Protein AF-A0A9E9LX59-F1 (afdb_monomer)

InterPro domains:
  IPR036249 Thioredoxin-like superfamily [SSF52833] (7-89)

pLDDT: mean 82.98, std 12.63, range [36.16, 93.94]

Mean predicted aligned error: 5.64 Å

Solvent-accessible surface area (backbone atoms only — not comparable to full-atom values): 5114 Å² total; per-residue (Å²): 127,87,69,70,67,28,38,35,35,31,38,86,92,39,70,56,31,50,52,46,51,50,51,29,48,77,69,53,42,58,79,72,45,53,52,49,76,37,53,32,77,89,31,65,70,45,38,55,48,49,52,53,51,35,45,72,44,69,45,53,75,92,72,66,62,66,21,25,40,34,44,90,62,48,62,36,65,37,45,66,51,47,50,50,52,54,61,73,65,68,122

Nearest PDB structures (foldseek):
  3ctg-assembly1_A  TM=7.510E-01  e=1.394E-02  Saccharomyces cerevisiae
  3c1s-assembly1_A  TM=7.475E-01  e=1.694E-02  Saccharomyces cerevisiae
  2jac-assembly1_A  TM=7.481E-01  e=2.846E-02  Saccharomyces cerevisiae
  8pr6-assembly1_A  TM=6.446E-01  e=1.489E+00  Corynebacterium glutamicum
  3mwh-assembly1_A  TM=5.163E-01  e=9.456E-01  Escherichia coli

Secondary structure (DSSP, 8-state):
---EEEEEEE-TT-HHHHHHHHHHHHTTHHHHSEEEEEE-SS-HHHHHHHHHHHHHTT--GGG--SSEEEETTEEEESHHHHHHHHHHT--

Structure (mmCIF, N/CA/C/O backbone):
data_AF-A0A9E9LX59-F1
#
_entry.id   AF-A0A9E9LX59-F1
#
loop_
_atom_site.group_PDB
_atom_site.id
_atom_site.type_symbol
_atom_site.label_atom_id
_atom_site.label_alt_id
_atom_site.label_comp_id
_atom_site.label_asym_id
_atom_site.label_entity_id
_atom_site.label_seq_id
_atom_site.pdbx_PDB_ins_code
_atom_site.Cartn_x
_atom_site.Cartn_y
_atom_site.Cartn_z
_atom_site.occupancy
_atom_site.B_iso_or_equiv
_atom_site.auth_seq_id
_atom_site.auth_comp_id
_atom_site.auth_asym_id
_atom_site.auth_atom_id
_atom_site.pdbx_PDB_model_num
ATOM 1 N N . MET A 1 1 ? 6.765 -0.167 23.372 1.00 36.16 1 MET A N 1
ATOM 2 C CA . MET A 1 1 ? 7.701 -0.032 22.240 1.00 36.16 1 MET A CA 1
ATOM 3 C C . MET A 1 1 ? 6.853 0.365 21.059 1.00 36.16 1 MET A C 1
ATOM 5 O O . MET A 1 1 ? 5.856 -0.304 20.833 1.00 36.16 1 MET A O 1
ATOM 9 N N . SER A 1 2 ? 7.131 1.521 20.465 1.00 39.97 2 SER A N 1
ATOM 10 C CA . SER A 1 2 ? 6.288 2.141 19.443 1.00 39.97 2 SER A CA 1
ATOM 11 C C . SER A 1 2 ? 6.104 1.172 18.278 1.00 39.97 2 SER A C 1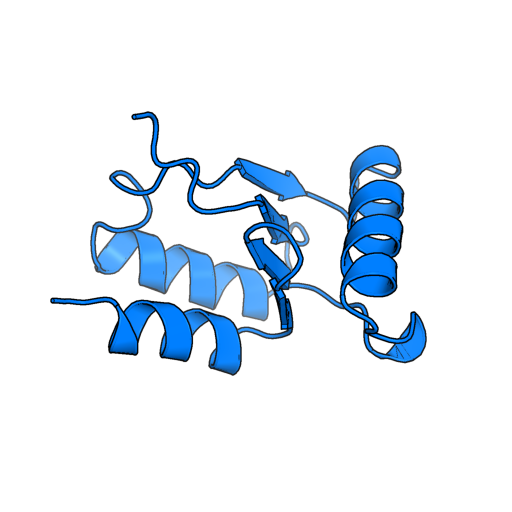
ATOM 13 O O . SER A 1 2 ? 7.074 0.825 17.612 1.00 39.97 2 SER A O 1
ATOM 15 N N . GLN A 1 3 ? 4.885 0.671 18.100 1.00 43.16 3 GLN A N 1
ATOM 16 C CA . GLN A 1 3 ? 4.533 -0.194 16.981 1.00 43.16 3 GLN A CA 1
ATOM 17 C C . GLN A 1 3 ? 4.340 0.704 15.752 1.00 43.16 3 GLN A C 1
ATOM 19 O O . GLN A 1 3 ? 3.225 1.106 15.440 1.00 43.16 3 GLN A O 1
ATOM 24 N N . GLU A 1 4 ? 5.436 1.095 15.100 1.00 53.62 4 GLU A N 1
ATOM 25 C CA . GLU A 1 4 ? 5.375 1.581 13.718 1.00 53.62 4 GLU A CA 1
ATOM 26 C C . GLU A 1 4 ? 5.076 0.373 12.831 1.00 53.62 4 GLU A C 1
ATOM 28 O O . GLU A 1 4 ? 5.921 -0.503 12.667 1.00 53.62 4 GLU A O 1
ATOM 33 N N . MET A 1 5 ? 3.849 0.297 12.315 1.00 63.66 5 MET A N 1
ATOM 34 C CA . MET A 1 5 ? 3.352 -0.881 11.595 1.00 63.66 5 MET A CA 1
ATOM 35 C C . MET A 1 5 ? 3.732 -0.876 10.106 1.00 63.66 5 MET A C 1
ATOM 37 O O . MET A 1 5 ? 3.444 -1.823 9.392 1.00 63.66 5 MET A O 1
ATOM 41 N N . GLY A 1 6 ? 4.359 0.199 9.610 1.00 81.50 6 GLY A N 1
ATOM 42 C CA . GLY A 1 6 ? 4.898 0.255 8.250 1.00 81.50 6 GLY A CA 1
ATOM 43 C C . GLY A 1 6 ? 4.624 1.555 7.491 1.00 81.50 6 GLY A C 1
ATOM 44 O O . GLY A 1 6 ? 4.108 2.543 8.020 1.00 81.50 6 GLY A O 1
ATOM 45 N N . MET A 1 7 ? 4.991 1.551 6.214 1.00 89.31 7 MET A N 1
ATOM 46 C CA . MET A 1 7 ? 4.793 2.646 5.265 1.00 89.31 7 MET A CA 1
ATOM 47 C C . MET A 1 7 ? 3.829 2.181 4.177 1.00 89.31 7 MET A C 1
ATOM 49 O O . MET A 1 7 ? 4.115 1.208 3.483 1.00 89.31 7 MET A O 1
ATOM 53 N N . LEU A 1 8 ? 2.701 2.873 4.027 1.00 90.25 8 LEU A N 1
ATOM 54 C CA . LEU A 1 8 ? 1.730 2.622 2.968 1.00 90.25 8 LEU A CA 1
ATOM 55 C C . LEU A 1 8 ? 1.923 3.649 1.856 1.00 90.25 8 LEU A C 1
ATOM 57 O O . LEU A 1 8 ? 1.591 4.824 2.005 1.00 90.25 8 LEU A O 1
ATOM 61 N N . TYR A 1 9 ? 2.428 3.201 0.723 1.00 92.19 9 TYR A N 1
ATOM 62 C CA . TYR A 1 9 ? 2.546 4.013 -0.470 1.00 92.19 9 TYR A CA 1
ATOM 63 C C . TYR A 1 9 ? 1.276 3.910 -1.308 1.00 92.19 9 TYR A C 1
ATOM 65 O O . TYR A 1 9 ? 0.791 2.816 -1.604 1.00 92.19 9 TYR A O 1
ATOM 73 N N . TYR A 1 10 ? 0.742 5.062 -1.697 1.00 92.38 10 TYR A N 1
ATOM 74 C CA . TYR A 1 10 ? -0.510 5.166 -2.438 1.00 92.38 10 TYR A CA 1
ATOM 75 C C . TYR A 1 10 ? -0.414 6.227 -3.539 1.00 92.38 10 TYR A C 1
ATOM 77 O O . TYR A 1 10 ? 0.463 7.091 -3.519 1.00 92.38 10 TYR A O 1
ATOM 85 N N . GLY A 1 11 ? -1.311 6.157 -4.521 1.00 91.81 11 GLY A N 1
ATOM 86 C CA . GLY A 1 11 ? -1.439 7.164 -5.576 1.00 91.81 11 GLY A CA 1
ATOM 87 C C . GLY A 1 11 ? -2.750 7.927 -5.443 1.00 91.81 11 GLY A C 1
ATOM 88 O O . GLY A 1 11 ? -3.812 7.311 -5.308 1.00 91.81 11 GLY A O 1
ATOM 89 N N . GLN A 1 12 ? -2.705 9.260 -5.505 1.00 87.31 12 GLN A N 1
ATOM 90 C CA . GLN A 1 12 ? -3.928 10.060 -5.467 1.00 87.31 12 GLN A CA 1
ATOM 91 C C . GLN A 1 12 ? -4.792 9.774 -6.709 1.00 87.31 12 GLN A C 1
ATOM 93 O O . GLN A 1 12 ? -4.339 9.920 -7.842 1.00 87.31 12 GLN A O 1
ATOM 98 N N . GLY A 1 13 ? -6.046 9.363 -6.500 1.00 85.94 13 GLY A N 1
ATOM 99 C CA . GLY A 1 13 ? -6.961 8.981 -7.584 1.00 85.94 13 GLY A CA 1
ATOM 100 C C . GLY A 1 13 ? -6.801 7.539 -8.084 1.00 85.94 13 GLY A C 1
ATOM 101 O O . GLY A 1 13 ? -7.415 7.176 -9.086 1.00 85.94 13 GLY A O 1
ATOM 102 N N . CYS A 1 14 ? -6.005 6.706 -7.404 1.00 85.25 14 CYS A N 1
ATOM 103 C CA . CYS A 1 14 ? -5.926 5.277 -7.693 1.00 85.25 14 CYS A CA 1
ATOM 104 C C . CYS A 1 14 ? -7.107 4.525 -7.039 1.00 85.25 14 CYS A C 1
ATOM 106 O O . CYS A 1 14 ? -7.208 4.524 -5.808 1.00 85.25 14 CYS A O 1
ATOM 108 N N . PRO A 1 15 ? -7.974 3.842 -7.815 1.00 85.75 15 PRO A N 1
ATOM 109 C CA . PRO A 1 15 ? -9.137 3.140 -7.266 1.00 85.75 15 PRO A CA 1
ATOM 110 C C . PRO A 1 15 ? -8.746 2.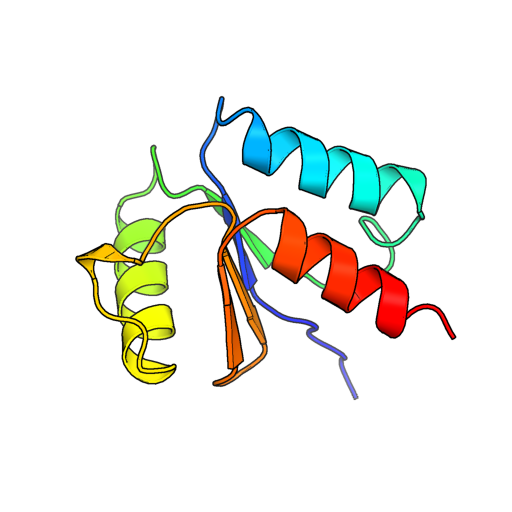005 -6.307 1.00 85.75 15 PRO A C 1
ATOM 112 O O . PRO A 1 15 ? -9.385 1.837 -5.273 1.00 85.75 15 PRO A O 1
ATOM 115 N N . HIS A 1 16 ? -7.658 1.283 -6.590 1.00 85.12 16 HIS A N 1
ATOM 116 C CA . HIS A 1 16 ? -7.161 0.196 -5.736 1.00 85.12 16 HIS A CA 1
ATOM 117 C C . HIS A 1 16 ? -6.675 0.697 -4.369 1.00 85.12 16 HIS A C 1
ATOM 119 O O . HIS A 1 16 ? -6.939 0.076 -3.342 1.00 85.12 16 HIS A O 1
ATOM 125 N N . CYS A 1 17 ? -6.028 1.868 -4.329 1.00 87.12 17 CYS A N 1
ATOM 126 C CA . CYS A 1 17 ? -5.605 2.488 -3.070 1.00 87.12 17 CYS A CA 1
ATOM 127 C C . CYS A 1 17 ? -6.808 2.868 -2.201 1.00 87.12 17 CYS A C 1
ATOM 129 O O . CYS A 1 17 ? -6.798 2.642 -0.993 1.00 87.12 17 CYS A O 1
ATOM 131 N N . GLN A 1 18 ? -7.862 3.394 -2.828 1.00 87.00 18 GLN A N 1
ATOM 132 C CA . GLN A 1 18 ? -9.064 3.820 -2.123 1.00 87.00 18 GLN A CA 1
ATOM 133 C C . GLN A 1 18 ? -9.789 2.643 -1.454 1.00 87.00 18 GLN A C 1
ATOM 135 O O . GLN A 1 18 ? -10.286 2.804 -0.345 1.00 87.00 18 GLN A O 1
ATOM 140 N N . ILE A 1 19 ? -9.792 1.455 -2.073 1.00 89.50 19 ILE A N 1
ATOM 141 C CA . ILE A 1 19 ? -10.358 0.230 -1.478 1.00 89.50 19 ILE A CA 1
ATOM 142 C C . ILE A 1 19 ? -9.622 -0.141 -0.184 1.00 89.50 19 ILE A C 1
ATOM 144 O O . ILE A 1 19 ? -10.262 -0.432 0.825 1.00 89.50 19 ILE A O 1
ATOM 148 N N . VAL A 1 20 ? -8.285 -0.097 -0.189 1.00 87.25 20 VAL A N 1
ATOM 149 C CA . VAL A 1 20 ? -7.473 -0.384 1.005 1.00 87.25 20 VAL A CA 1
ATOM 150 C C . VAL A 1 20 ? -7.734 0.647 2.100 1.00 87.25 20 VAL A C 1
ATOM 152 O O . VAL A 1 20 ? -7.886 0.286 3.264 1.00 87.25 20 VAL A O 1
ATOM 155 N N . GLU A 1 21 ? -7.805 1.931 1.752 1.00 84.56 21 GLU A N 1
ATOM 156 C CA . GLU A 1 21 ? -8.095 2.983 2.728 1.00 84.56 21 GLU A CA 1
ATOM 157 C C . GLU A 1 21 ? -9.487 2.848 3.346 1.00 84.56 21 GLU A C 1
ATOM 159 O O . GLU A 1 21 ? -9.622 2.995 4.563 1.00 84.56 21 GLU A O 1
ATOM 164 N N . ASP A 1 22 ? -10.496 2.535 2.532 1.00 87.75 22 ASP A N 1
ATOM 165 C CA . AS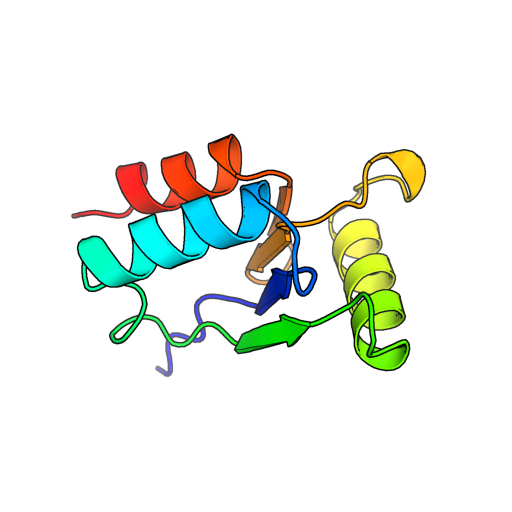P A 1 22 ? -11.866 2.299 2.990 1.00 87.75 22 ASP A CA 1
ATOM 166 C C . ASP A 1 22 ? -11.928 1.067 3.900 1.00 87.75 22 ASP A C 1
ATOM 168 O O . ASP A 1 22 ? -12.480 1.135 4.997 1.00 87.75 22 ASP A O 1
ATOM 172 N N . TYR A 1 23 ? -11.238 -0.018 3.525 1.00 87.50 23 TYR A N 1
ATOM 173 C CA . TYR A 1 23 ? -11.099 -1.208 4.361 1.00 87.50 23 TYR A CA 1
ATOM 174 C C . TYR A 1 23 ? -10.440 -0.880 5.706 1.00 87.50 23 TYR A C 1
ATOM 176 O O . TYR A 1 23 ? -10.963 -1.240 6.762 1.00 87.50 23 TYR A O 1
ATOM 184 N N . LEU A 1 24 ? -9.308 -0.173 5.699 1.00 82.75 24 LEU A N 1
ATOM 185 C CA . LEU A 1 24 ? -8.601 0.211 6.919 1.00 82.75 24 LEU A CA 1
ATOM 186 C C . LEU A 1 24 ? -9.477 1.090 7.814 1.00 82.75 24 LEU A C 1
ATOM 188 O O . LEU A 1 24 ? -9.562 0.850 9.020 1.00 82.75 24 LEU A O 1
ATOM 192 N N . SER A 1 25 ? -10.139 2.094 7.238 1.00 82.88 25 SER A N 1
ATOM 193 C CA . SER A 1 25 ? -11.001 3.018 7.975 1.00 82.88 25 SER A CA 1
ATOM 194 C C . SER A 1 25 ? -12.239 2.314 8.537 1.00 82.88 25 SER A C 1
ATOM 196 O O . SER A 1 25 ? -12.507 2.418 9.734 1.00 82.88 25 SER A O 1
ATOM 198 N N . GLY A 1 26 ? -12.933 1.515 7.722 1.00 82.75 26 GLY A N 1
ATOM 199 C CA . GLY A 1 26 ? -14.128 0.765 8.114 1.00 82.75 26 GLY A CA 1
ATOM 200 C C . GLY A 1 26 ? -13.866 -0.300 9.181 1.00 82.75 26 GLY A C 1
ATOM 201 O O . GLY A 1 26 ? -14.749 -0.601 9.981 1.00 82.75 26 GLY A O 1
ATOM 202 N N . ASN A 1 27 ? -12.641 -0.829 9.250 1.00 79.38 27 ASN A N 1
ATOM 203 C CA . ASN A 1 27 ? -12.230 -1.792 10.274 1.00 79.38 27 ASN A CA 1
ATOM 204 C C . ASN A 1 27 ? -11.584 -1.148 11.514 1.00 79.38 27 ASN A C 1
ATOM 206 O O . ASN A 1 27 ? -11.141 -1.871 12.405 1.00 79.38 27 ASN A O 1
ATOM 210 N N . GLY A 1 28 ? -11.506 0.187 11.591 1.00 72.31 28 GLY A N 1
ATOM 211 C CA . GLY A 1 28 ? -10.869 0.901 12.708 1.00 72.31 28 GLY A CA 1
ATOM 212 C C . GLY A 1 28 ? -9.344 0.743 12.771 1.00 72.31 28 GLY A C 1
ATOM 213 O O . GLY A 1 28 ? -8.714 1.183 13.735 1.00 72.31 28 GLY A O 1
ATOM 214 N N . LEU A 1 29 ? -8.748 0.141 11.740 1.00 72.56 29 LEU A N 1
ATOM 215 C CA . LEU A 1 29 ? -7.306 -0.019 11.585 1.00 72.56 29 LEU A CA 1
ATOM 216 C C . LEU A 1 29 ? -6.672 1.300 11.124 1.00 72.56 29 LEU A C 1
ATOM 218 O O . LEU A 1 29 ? -5.607 1.671 11.588 1.00 72.56 29 LEU A O 1
ATOM 222 N N . GLY A 1 30 ? -7.353 2.079 10.284 1.00 62.47 30 GLY A N 1
ATOM 223 C CA . GLY A 1 30 ? -6.815 3.331 9.743 1.00 62.47 30 GLY A CA 1
ATOM 224 C C . GLY A 1 30 ? -6.452 4.387 10.796 1.00 62.47 30 GLY A C 1
ATOM 225 O O . GLY A 1 30 ? -5.611 5.232 10.510 1.00 62.47 30 GLY A O 1
ATOM 226 N N . ASP A 1 31 ? -7.059 4.322 11.987 1.00 58.28 31 ASP A N 1
ATOM 227 C CA . ASP A 1 31 ? -6.840 5.270 13.092 1.00 58.28 31 ASP A CA 1
ATOM 228 C C . ASP A 1 31 ? -5.971 4.679 14.224 1.00 58.28 31 ASP A C 1
ATOM 230 O O . ASP A 1 31 ? -5.210 5.394 14.869 1.00 58.28 31 ASP A O 1
ATOM 234 N N . ASN A 1 32 ? -6.024 3.356 14.440 1.00 54.59 32 ASN A N 1
ATOM 235 C CA . ASN A 1 32 ? -5.218 2.674 15.466 1.00 54.59 32 ASN A CA 1
ATOM 236 C C . ASN A 1 32 ? -3.822 2.276 14.983 1.00 54.59 32 ASN A C 1
ATOM 238 O O . ASN A 1 32 ? -2.917 2.045 15.787 1.00 54.59 32 ASN A O 1
ATOM 242 N N . VAL A 1 33 ? -3.643 2.154 13.673 1.00 65.19 33 VAL A N 1
ATOM 243 C CA . VAL A 1 33 ? -2.404 1.672 13.095 1.00 65.19 33 VAL A CA 1
ATOM 244 C C . VAL A 1 33 ? -1.514 2.865 12.741 1.00 65.19 33 VAL A C 1
ATOM 246 O O . VAL A 1 33 ? -1.855 3.675 11.884 1.00 65.19 33 VAL A O 1
ATOM 249 N N . SER A 1 34 ? -0.336 2.955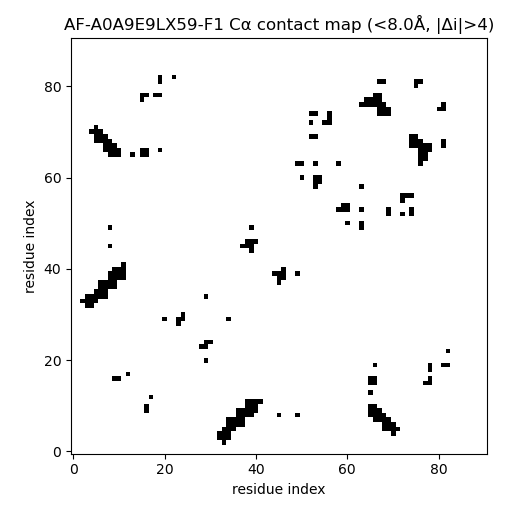 13.367 1.00 69.50 34 SER A N 1
ATOM 250 C CA . SER A 1 34 ? 0.700 3.946 13.030 1.00 69.50 34 SER A CA 1
ATOM 251 C C . SER A 1 34 ? 1.366 3.617 11.682 1.00 69.50 34 SER A C 1
ATOM 253 O O . SER A 1 34 ? 2.538 3.245 11.634 1.00 69.50 34 SER A O 1
ATOM 255 N N . LEU A 1 35 ? 0.601 3.706 10.590 1.00 78.12 35 LEU A N 1
ATOM 256 C CA . LEU A 1 35 ? 1.067 3.574 9.208 1.00 78.12 35 LEU A CA 1
ATOM 257 C C . LEU A 1 35 ? 1.338 4.951 8.616 1.00 78.12 35 LEU A C 1
ATOM 259 O O . LEU A 1 35 ? 0.453 5.808 8.561 1.00 78.12 35 LEU A O 1
ATOM 263 N N . GLN A 1 36 ? 2.546 5.153 8.099 1.00 85.62 36 GLN A N 1
ATOM 264 C CA . GLN A 1 36 ? 2.845 6.361 7.339 1.00 85.62 36 GLN A CA 1
ATOM 265 C C . GLN A 1 36 ? 2.326 6.225 5.913 1.00 85.62 36 GLN A C 1
ATOM 267 O O . GLN A 1 36 ? 2.878 5.473 5.113 1.00 85.62 36 GLN A O 1
ATOM 272 N N . LYS A 1 37 ? 1.283 6.987 5.583 1.00 87.00 37 LYS A N 1
ATOM 273 C CA . LYS A 1 37 ? 0.768 7.076 4.217 1.00 87.00 37 LYS A CA 1
ATOM 274 C C . LYS A 1 37 ? 1.634 8.025 3.387 1.00 87.00 37 LYS A C 1
ATOM 276 O O . LYS A 1 37 ? 1.737 9.209 3.710 1.00 87.00 37 LYS A O 1
ATOM 281 N N . LYS A 1 38 ? 2.220 7.534 2.297 1.00 90.56 38 LYS A N 1
ATOM 282 C CA . LYS A 1 38 ? 3.080 8.301 1.389 1.00 90.56 38 LYS A CA 1
ATOM 283 C C . LYS A 1 38 ? 2.524 8.299 -0.032 1.00 90.56 38 LYS A C 1
ATOM 285 O O . LYS A 1 38 ? 2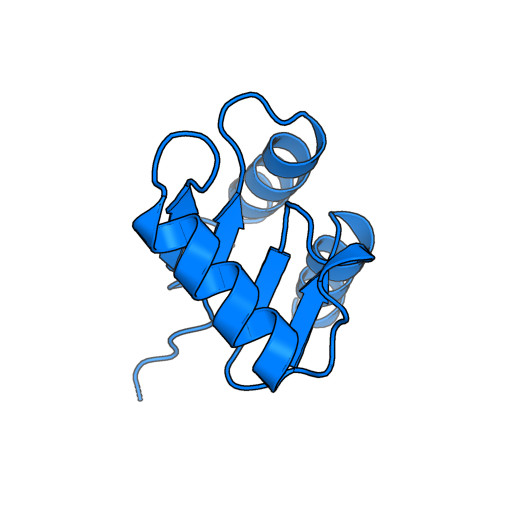.486 7.275 -0.702 1.00 90.56 38 LYS A O 1
ATOM 290 N N . GLU A 1 39 ? 2.095 9.468 -0.486 1.00 91.94 39 GLU A N 1
ATOM 291 C CA . GLU A 1 39 ? 1.591 9.667 -1.847 1.00 91.94 39 GLU A CA 1
ATOM 292 C C . GLU A 1 39 ? 2.768 9.657 -2.834 1.00 91.94 39 GLU A C 1
ATOM 294 O O . GLU A 1 39 ? 3.767 10.310 -2.545 1.00 91.94 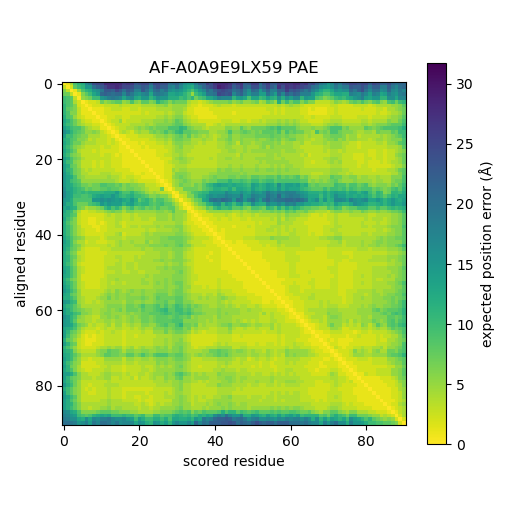39 GLU A O 1
ATOM 299 N N . VAL A 1 40 ? 2.699 8.921 -3.949 1.00 93.62 40 VAL A N 1
ATOM 300 C CA . VAL A 1 40 ? 3.833 8.783 -4.895 1.00 93.62 40 VAL A CA 1
ATOM 301 C C . VAL A 1 40 ? 3.594 9.360 -6.295 1.00 93.62 40 VAL A C 1
ATOM 303 O O . VAL A 1 40 ? 4.560 9.513 -7.040 1.00 93.62 40 VAL A O 1
ATOM 306 N N . PHE A 1 41 ? 2.360 9.690 -6.696 1.00 90.44 41 PHE A N 1
ATOM 307 C CA . PHE A 1 41 ? 2.094 10.239 -8.037 1.00 90.44 41 PHE A CA 1
ATOM 308 C C . PHE A 1 41 ? 2.490 11.711 -8.147 1.00 90.44 41 PHE A C 1
ATOM 310 O O . PHE A 1 41 ? 3.010 12.134 -9.180 1.00 90.44 41 PHE A O 1
ATOM 317 N N . HIS A 1 42 ? 2.277 12.493 -7.092 1.00 90.75 42 HIS A N 1
ATOM 318 C CA . HIS A 1 42 ? 2.626 13.912 -7.033 1.00 90.75 42 HIS A CA 1
ATOM 319 C C . HIS A 1 42 ? 3.877 14.189 -6.193 1.00 90.75 42 HIS A C 1
ATOM 321 O O . HIS A 1 42 ? 4.398 15.305 -6.234 1.00 90.75 42 HIS A O 1
ATOM 327 N N . ASN A 1 43 ? 4.403 13.191 -5.478 1.00 92.56 43 ASN A N 1
ATOM 328 C CA . ASN A 1 43 ? 5.639 13.317 -4.717 1.00 92.56 43 ASN A CA 1
ATOM 329 C C . ASN A 1 43 ? 6.722 12.339 -5.199 1.00 92.56 43 ASN A C 1
ATOM 331 O O . ASN A 1 43 ? 6.751 11.154 -4.861 1.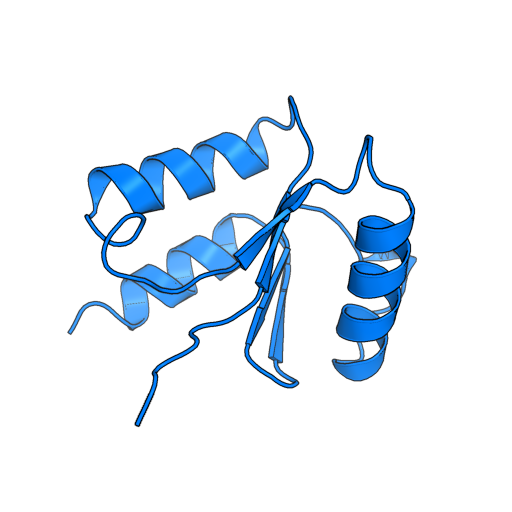00 92.56 43 ASN A O 1
ATOM 335 N N . ARG A 1 44 ? 7.682 12.884 -5.953 1.00 90.94 44 ARG A N 1
ATOM 336 C CA . ARG A 1 44 ? 8.810 12.121 -6.498 1.00 90.94 44 ARG A CA 1
ATOM 337 C C . ARG A 1 44 ? 9.730 11.553 -5.416 1.00 90.94 44 ARG A C 1
ATOM 339 O O . ARG A 1 44 ? 10.306 10.493 -5.622 1.00 90.94 44 ARG A O 1
ATOM 346 N N . GLU A 1 45 ? 9.881 12.227 -4.278 1.00 93.94 45 GLU A N 1
ATOM 347 C CA . GLU A 1 45 ? 10.732 11.732 -3.189 1.00 93.94 45 GLU A CA 1
ATOM 348 C C . GLU A 1 45 ? 10.160 10.447 -2.586 1.00 93.94 45 GLU A C 1
ATOM 350 O O . GLU A 1 45 ? 10.901 9.494 -2.339 1.00 93.94 45 GLU A O 1
ATOM 355 N N . ASN A 1 46 ? 8.835 10.391 -2.436 1.00 93.62 46 ASN A N 1
ATOM 356 C CA . ASN A 1 46 ? 8.136 9.198 -1.972 1.00 93.62 46 ASN A CA 1
ATOM 357 C C . ASN A 1 46 ? 8.200 8.062 -2.999 1.00 93.62 46 ASN A C 1
ATOM 359 O O . ASN A 1 46 ? 8.405 6.917 -2.610 1.00 93.62 46 ASN A O 1
ATOM 363 N N . LEU A 1 47 ? 8.074 8.365 -4.296 1.00 91.06 47 LEU A N 1
ATOM 364 C CA . LEU A 1 47 ? 8.225 7.370 -5.365 1.00 91.06 47 LEU A CA 1
ATOM 365 C C . LEU A 1 47 ? 9.612 6.712 -5.333 1.00 91.06 47 LEU A C 1
ATOM 367 O O . LEU A 1 47 ? 9.733 5.491 -5.401 1.00 91.06 47 LEU A O 1
ATOM 371 N N . GLU A 1 48 ? 10.661 7.521 -5.194 1.00 92.31 48 GLU A N 1
ATOM 372 C CA . GLU A 1 48 ? 12.039 7.038 -5.086 1.00 92.31 48 GLU A CA 1
ATOM 373 C C . GLU A 1 48 ? 12.252 6.200 -3.816 1.00 92.31 48 GLU A C 1
ATOM 375 O O . GLU A 1 48 ? 12.992 5.217 -3.829 1.00 92.31 48 GLU A O 1
ATOM 380 N N . GLU A 1 49 ? 11.609 6.567 -2.707 1.00 92.25 49 GLU A N 1
ATOM 381 C CA . GLU A 1 49 ? 11.655 5.787 -1.471 1.00 92.25 49 GLU A CA 1
ATOM 382 C C . GLU A 1 49 ? 10.943 4.438 -1.607 1.00 92.25 49 GLU A C 1
ATOM 384 O O . GLU A 1 49 ? 11.514 3.424 -1.211 1.00 92.25 49 GLU A O 1
ATOM 389 N N . LEU A 1 50 ? 9.765 4.410 -2.236 1.00 91.81 50 LEU A N 1
ATOM 390 C CA . LEU A 1 50 ? 9.035 3.181 -2.548 1.00 91.81 50 LEU A CA 1
ATOM 391 C C . LEU A 1 50 ? 9.875 2.241 -3.413 1.00 91.81 50 LEU A C 1
ATOM 393 O O . LEU A 1 50 ? 9.991 1.066 -3.081 1.00 91.81 50 LEU A O 1
ATOM 397 N N . LYS A 1 51 ? 10.539 2.752 -4.457 1.00 90.88 51 LYS A N 1
ATOM 398 C CA . LYS A 1 51 ? 11.437 1.941 -5.295 1.00 90.88 51 LYS A CA 1
ATOM 399 C C . LYS A 1 51 ? 12.590 1.359 -4.489 1.00 90.88 51 LYS A C 1
ATOM 401 O O . LYS A 1 51 ? 12.882 0.173 -4.609 1.00 90.88 51 LYS A O 1
ATOM 406 N N . ARG A 1 52 ? 13.226 2.167 -3.632 1.00 91.06 52 ARG A N 1
ATOM 407 C CA . ARG A 1 52 ? 14.302 1.697 -2.744 1.00 91.06 52 ARG A CA 1
ATOM 408 C C . ARG A 1 52 ? 13.812 0.608 -1.793 1.00 91.06 52 ARG A C 1
ATOM 410 O O . ARG A 1 52 ? 14.471 -0.417 -1.671 1.00 91.06 52 ARG A O 1
ATOM 417 N N . LYS A 1 53 ? 12.662 0.816 -1.150 1.00 90.56 53 LYS A N 1
ATOM 418 C CA . LYS A 1 53 ? 12.065 -0.142 -0.212 1.00 90.56 53 LYS A CA 1
ATOM 419 C C . LYS A 1 53 ? 11.686 -1.450 -0.891 1.00 90.56 53 LYS A C 1
ATOM 421 O O . LYS A 1 53 ? 12.074 -2.512 -0.419 1.00 90.56 53 LYS A O 1
ATOM 426 N N . ALA A 1 54 ? 10.998 -1.365 -2.021 1.00 90.62 54 ALA A N 1
ATOM 427 C CA . ALA A 1 54 ? 10.609 -2.533 -2.787 1.00 90.62 54 ALA A CA 1
ATOM 428 C C . ALA A 1 54 ? 11.839 -3.300 -3.302 1.00 90.62 54 ALA A C 1
ATOM 430 O O . ALA A 1 54 ? 11.885 -4.522 -3.203 1.00 90.62 54 ALA A O 1
ATOM 431 N N . ASN A 1 55 ? 12.887 -2.593 -3.738 1.00 90.50 55 ASN A N 1
ATOM 432 C CA . ASN A 1 55 ? 14.148 -3.216 -4.129 1.00 90.50 55 ASN A CA 1
ATOM 433 C C . ASN A 1 55 ? 14.846 -3.925 -2.956 1.00 90.50 55 ASN A C 1
ATOM 435 O O . ASN A 1 55 ? 15.322 -5.045 -3.130 1.00 90.50 55 ASN A O 1
ATOM 439 N N . SER A 1 56 ? 14.860 -3.323 -1.760 1.00 89.62 56 SER A N 1
ATOM 440 C CA . SER A 1 56 ? 15.359 -3.977 -0.540 1.00 89.62 56 SER A CA 1
ATOM 441 C C . SER A 1 56 ? 14.562 -5.231 -0.174 1.00 89.62 56 SER A C 1
ATOM 443 O O . SER A 1 56 ? 15.158 -6.201 0.279 1.00 89.62 56 SER A O 1
ATOM 445 N N . ALA A 1 57 ? 13.255 -5.247 -0.446 1.00 88.38 57 ALA A N 1
ATOM 446 C CA . ALA A 1 57 ? 12.399 -6.424 -0.292 1.00 88.38 57 ALA A CA 1
ATOM 447 C C . ALA A 1 57 ? 12.566 -7.469 -1.420 1.00 88.38 57 ALA A C 1
ATOM 449 O O . ALA A 1 57 ? 11.923 -8.515 -1.397 1.00 88.38 57 ALA A O 1
ATOM 450 N N . GLY A 1 58 ? 13.412 -7.205 -2.425 1.00 89.44 58 GLY A N 1
ATOM 451 C CA . GLY A 1 58 ? 13.620 -8.094 -3.571 1.00 89.44 58 GLY A CA 1
ATOM 452 C C . GLY A 1 58 ? 12.539 -8.006 -4.654 1.00 89.44 58 GLY A C 1
ATOM 453 O O . GLY A 1 58 ? 12.504 -8.852 -5.546 1.00 89.44 58 GLY A O 1
ATOM 454 N N . ILE A 1 59 ? 11.673 -6.991 -4.607 1.00 87.94 59 ILE A N 1
ATOM 455 C CA . ILE A 1 59 ? 10.638 -6.747 -5.614 1.00 87.94 59 ILE A CA 1
ATOM 456 C C . ILE A 1 59 ? 11.285 -6.036 -6.817 1.00 87.94 59 ILE A C 1
ATOM 458 O O . ILE A 1 59 ? 11.903 -4.977 -6.647 1.00 87.94 59 ILE A O 1
ATOM 462 N N . PRO A 1 60 ? 11.166 -6.581 -8.040 1.00 86.50 60 PRO A N 1
ATOM 463 C CA . PRO A 1 60 ? 11.698 -5.930 -9.233 1.00 86.50 60 PRO A CA 1
ATOM 464 C C . PRO A 1 60 ? 10.900 -4.666 -9.565 1.00 86.50 60 PRO A 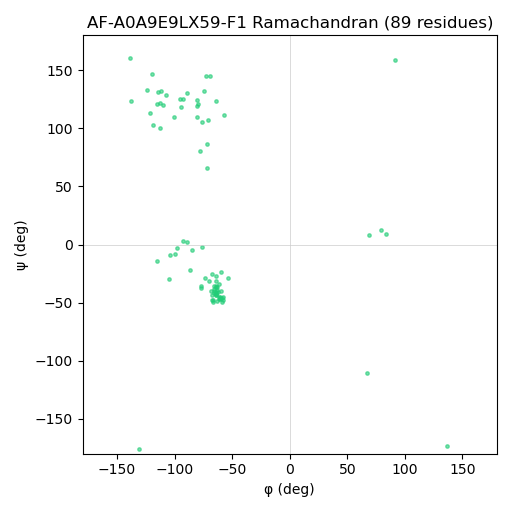C 1
ATOM 466 O O . PRO A 1 60 ? 9.683 -4.667 -9.417 1.00 86.50 60 PRO A O 1
ATOM 469 N N . ASP A 1 61 ? 11.561 -3.619 -10.077 1.00 84.06 61 ASP A N 1
ATOM 470 C CA . ASP A 1 61 ? 10.948 -2.302 -10.366 1.00 84.06 61 ASP A CA 1
ATOM 471 C C . ASP A 1 61 ? 9.698 -2.398 -11.266 1.00 84.06 61 ASP A C 1
ATOM 473 O O . ASP A 1 61 ? 8.776 -1.604 -11.123 1.00 84.06 61 ASP A O 1
ATOM 477 N N . GLU A 1 62 ? 9.625 -3.410 -12.139 1.00 85.38 62 GLU A N 1
ATOM 478 C CA . GLU A 1 62 ? 8.467 -3.675 -13.010 1.00 85.38 62 GLU A CA 1
ATOM 479 C C . GLU A 1 62 ? 7.202 -4.121 -12.252 1.00 85.38 62 GLU A C 1
ATOM 481 O O . GLU A 1 62 ? 6.092 -3.905 -12.731 1.00 85.38 62 GLU A O 1
ATOM 486 N N . PHE A 1 63 ? 7.368 -4.716 -11.068 1.00 84.00 63 PHE A N 1
ATOM 487 C CA . PHE A 1 63 ? 6.283 -5.123 -10.174 1.00 84.00 63 PHE A CA 1
ATOM 488 C C . PHE A 1 63 ? 6.036 -4.096 -9.068 1.00 84.00 63 PHE A C 1
ATOM 490 O O . PHE A 1 63 ? 5.118 -4.261 -8.268 1.00 84.00 63 PHE A O 1
ATOM 497 N N . VAL A 1 64 ? 6.838 -3.029 -9.003 1.00 86.88 64 VAL A N 1
ATOM 498 C CA . VAL A 1 64 ? 6.656 -1.968 -8.017 1.00 86.88 64 VAL A CA 1
ATOM 499 C C . VAL A 1 64 ? 5.487 -1.084 -8.443 1.00 86.88 64 VAL A C 1
ATOM 501 O O . VAL A 1 64 ? 5.591 -0.269 -9.358 1.00 86.88 64 VAL A O 1
ATOM 504 N N . GLY A 1 65 ? 4.362 -1.246 -7.750 1.00 86.56 65 GLY A N 1
ATOM 505 C CA . GLY A 1 65 ? 3.126 -0.504 -7.984 1.00 86.56 65 GLY A CA 1
ATOM 506 C C . GLY A 1 65 ? 2.537 0.073 -6.701 1.00 86.56 65 GLY A C 1
ATOM 507 O O . GLY A 1 65 ? 3.119 -0.045 -5.629 1.00 86.56 65 GLY A O 1
ATOM 508 N N . VAL A 1 66 ? 1.368 0.701 -6.819 1.00 90.38 66 VAL A N 1
ATOM 509 C CA . VAL A 1 66 ? 0.541 1.119 -5.678 1.00 90.38 66 VAL A CA 1
ATOM 510 C C . VAL A 1 66 ? -0.829 0.437 -5.752 1.00 90.38 66 VAL A C 1
ATOM 512 O O . VAL A 1 66 ? -1.330 0.253 -6.863 1.00 90.38 66 VAL A O 1
ATOM 515 N N . PRO A 1 67 ? -1.467 0.110 -4.613 1.00 91.88 67 PRO A N 1
ATOM 516 C CA . PRO A 1 67 ? -0.991 0.329 -3.242 1.00 91.88 67 PRO A CA 1
ATOM 517 C C . PRO A 1 67 ? 0.155 -0.622 -2.860 1.00 91.88 67 PRO A C 1
ATOM 519 O O . PRO A 1 67 ? 0.188 -1.767 -3.300 1.00 91.88 67 PRO A O 1
ATOM 522 N N . LEU A 1 68 ? 1.104 -0.139 -2.055 1.00 91.56 68 LEU A N 1
ATOM 523 C CA . LEU A 1 68 ? 2.239 -0.935 -1.579 1.00 91.56 68 LEU A CA 1
ATOM 524 C C . LEU A 1 68 ? 2.506 -0.650 -0.108 1.00 91.56 68 LEU A C 1
ATOM 526 O O . LEU A 1 68 ? 2.707 0.496 0.285 1.00 91.56 68 LEU A O 1
ATOM 530 N N . LEU A 1 69 ? 2.496 -1.695 0.708 1.00 90.50 69 LEU A N 1
ATOM 531 C CA . LEU A 1 69 ? 2.700 -1.619 2.147 1.00 90.50 69 LEU A CA 1
ATOM 532 C C . LEU A 1 69 ? 4.050 -2.234 2.494 1.00 90.50 69 LEU A C 1
ATOM 534 O O . LEU A 1 69 ? 4.252 -3.412 2.244 1.00 90.50 69 LEU A O 1
ATOM 538 N N . CYS A 1 70 ? 4.955 -1.471 3.097 1.00 89.38 70 CYS A N 1
ATOM 539 C CA . CYS A 1 70 ? 6.236 -1.987 3.573 1.00 89.38 70 CYS A CA 1
ATOM 540 C C . CYS A 1 70 ? 6.326 -1.957 5.097 1.00 89.38 70 CYS A C 1
ATOM 542 O O . CYS A 1 70 ? 6.298 -0.886 5.704 1.00 89.38 70 CYS A O 1
ATOM 544 N N . GLU A 1 71 ? 6.543 -3.121 5.699 1.00 87.25 71 GLU A N 1
ATOM 545 C CA . GLU A 1 71 ? 6.861 -3.309 7.110 1.00 87.25 71 GLU A CA 1
ATOM 546 C C . GLU A 1 71 ? 8.306 -3.828 7.237 1.00 87.25 71 GLU A C 1
ATOM 548 O O . GLU A 1 71 ? 8.609 -5.003 7.021 1.00 87.25 71 GLU A O 1
ATOM 553 N N . GLY A 1 72 ? 9.239 -2.922 7.549 1.00 83.12 72 GLY A N 1
ATOM 554 C CA . GLY A 1 72 ? 10.667 -3.250 7.619 1.00 83.12 72 GLY A CA 1
ATOM 555 C C . GLY A 1 72 ? 11.250 -3.612 6.248 1.00 83.12 72 GLY A C 1
ATOM 556 O O . GLY A 1 72 ? 11.391 -2.721 5.399 1.00 83.12 72 GLY A O 1
ATOM 557 N N . ASP A 1 73 ? 11.596 -4.893 6.089 1.00 82.62 73 ASP A N 1
ATOM 558 C CA . ASP A 1 73 ? 12.100 -5.535 4.863 1.00 82.62 73 ASP A CA 1
ATOM 559 C C . ASP A 1 73 ? 11.007 -6.307 4.097 1.00 82.62 73 ASP A C 1
ATOM 561 O O . ASP A 1 73 ? 11.239 -6.748 2.974 1.00 82.62 73 ASP A O 1
ATOM 565 N N . ASN A 1 74 ? 9.812 -6.465 4.678 1.00 86.69 74 ASN A N 1
ATOM 566 C CA . ASN A 1 74 ? 8.684 -7.110 4.012 1.00 86.69 74 ASN A CA 1
ATOM 567 C C . ASN A 1 74 ? 7.832 -6.050 3.320 1.00 86.69 74 ASN A C 1
ATOM 569 O O . ASN A 1 74 ? 7.371 -5.112 3.966 1.00 86.69 74 ASN A O 1
ATOM 573 N N . CYS A 1 75 ? 7.595 -6.202 2.020 1.00 90.12 75 CYS A N 1
ATOM 574 C CA . CYS A 1 75 ? 6.700 -5.329 1.271 1.00 90.12 75 CYS A CA 1
ATOM 575 C C . CYS A 1 75 ? 5.609 -6.156 0.585 1.00 90.12 75 CYS A C 1
ATOM 577 O O . CYS A 1 75 ? 5.890 -7.164 -0.056 1.00 90.12 75 CYS A O 1
ATOM 579 N N . LEU A 1 76 ? 4.370 -5.700 0.721 1.00 90.19 76 LEU A N 1
ATOM 580 C CA . LEU A 1 76 ? 3.160 -6.273 0.149 1.00 90.19 76 LEU A CA 1
ATOM 581 C C . LEU A 1 76 ? 2.692 -5.355 -0.976 1.00 90.19 76 LEU A C 1
ATOM 583 O O . LEU A 1 76 ? 2.573 -4.143 -0.779 1.00 90.19 76 LEU A O 1
ATOM 587 N N . VAL A 1 77 ? 2.442 -5.922 -2.151 1.00 90.06 77 VAL A N 1
ATOM 588 C CA . VAL A 1 77 ? 2.062 -5.167 -3.349 1.00 90.06 77 VAL A CA 1
ATOM 589 C C . VAL A 1 77 ? 0.640 -5.527 -3.749 1.00 90.06 77 VAL A C 1
ATOM 591 O O . VAL A 1 77 ? 0.319 -6.703 -3.894 1.00 90.06 77 VAL A O 1
ATOM 594 N N . GLY A 1 78 ? -0.183 -4.509 -3.988 1.00 89.00 78 GLY A N 1
ATOM 595 C CA . GLY A 1 78 ? -1.573 -4.671 -4.397 1.00 89.00 78 GLY A CA 1
ATOM 596 C C . GLY A 1 78 ? -2.542 -4.704 -3.220 1.00 89.00 78 GLY A C 1
ATOM 597 O O . GLY A 1 78 ? -2.180 -4.965 -2.074 1.00 89.00 78 GLY A O 1
ATOM 598 N N . GLU A 1 79 ? -3.804 -4.404 -3.505 1.00 88.19 79 GLU A N 1
ATOM 599 C CA . GLU A 1 79 ? -4.851 -4.330 -2.492 1.00 88.19 79 GLU A CA 1
ATOM 600 C C . GLU A 1 79 ? -5.138 -5.683 -1.843 1.00 88.19 79 GLU A C 1
ATOM 602 O O . GLU A 1 79 ? -5.393 -5.724 -0.645 1.00 88.19 79 GLU A O 1
ATOM 607 N N . GLU A 1 80 ? -5.064 -6.778 -2.601 1.00 89.00 80 GLU A N 1
ATOM 608 C CA . GLU A 1 80 ? -5.436 -8.111 -2.124 1.00 89.00 80 GLU A CA 1
ATOM 609 C C . GLU A 1 80 ? -4.477 -8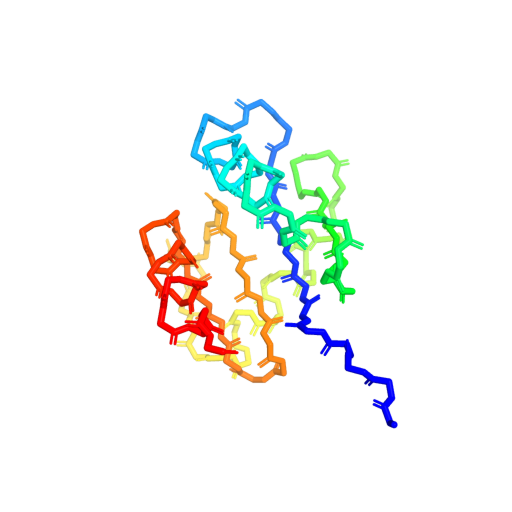.597 -1.030 1.00 89.00 80 GLU A C 1
ATOM 611 O O . GLU A 1 80 ? -4.920 -8.946 0.062 1.00 89.00 80 GLU A O 1
ATOM 616 N N . GLU A 1 81 ? -3.165 -8.508 -1.270 1.00 88.75 81 GLU A N 1
ATOM 617 C CA . GLU A 1 81 ? -2.131 -8.880 -0.295 1.00 88.75 81 GLU A CA 1
ATOM 618 C C . GLU A 1 81 ? -2.201 -8.015 0.968 1.00 88.75 81 GLU A C 1
ATOM 620 O O . GLU A 1 81 ? -2.077 -8.514 2.087 1.00 88.75 81 GLU A O 1
ATOM 625 N N . ILE A 1 82 ? -2.442 -6.710 0.799 1.00 88.31 82 ILE A N 1
ATOM 626 C CA . ILE A 1 82 ? -2.541 -5.768 1.914 1.00 88.31 82 ILE A CA 1
ATOM 627 C C . ILE A 1 82 ? -3.786 -6.059 2.759 1.00 88.31 82 ILE A C 1
ATOM 629 O O . ILE A 1 82 ? -3.690 -6.139 3.983 1.00 88.31 82 ILE A O 1
ATOM 633 N N . ILE A 1 83 ? -4.952 -6.235 2.133 1.00 87.81 83 ILE A N 1
ATOM 634 C CA . ILE A 1 83 ? -6.197 -6.566 2.839 1.00 87.81 83 ILE A CA 1
ATOM 635 C C . ILE A 1 83 ? -6.045 -7.904 3.561 1.00 87.81 83 ILE A C 1
ATOM 637 O O . ILE A 1 83 ? -6.341 -7.978 4.750 1.00 87.81 83 ILE A O 1
ATOM 641 N N . ASN A 1 84 ? -5.514 -8.924 2.884 1.00 88.50 84 ASN A N 1
ATOM 642 C CA . ASN A 1 84 ? -5.300 -10.250 3.456 1.00 88.50 84 ASN A CA 1
ATOM 643 C C . ASN A 1 84 ? -4.358 -10.206 4.672 1.00 88.50 84 ASN A C 1
ATOM 645 O O . ASN A 1 84 ? -4.623 -10.847 5.688 1.00 88.50 84 ASN A O 1
ATOM 649 N N . PHE A 1 85 ? -3.296 -9.396 4.622 1.00 85.56 85 PHE A N 1
ATOM 650 C CA . PHE A 1 85 ? -2.414 -9.171 5.768 1.00 85.56 85 PHE A CA 1
ATOM 651 C C . PHE A 1 85 ? -3.176 -8.621 6.981 1.00 85.56 85 PHE A C 1
ATOM 653 O O . PHE A 1 85 ? -3.057 -9.156 8.086 1.00 85.56 85 PHE A O 1
ATOM 660 N N . PHE A 1 86 ? -4.014 -7.601 6.781 1.00 81.31 86 PHE A N 1
ATOM 661 C CA . PHE A 1 86 ? -4.838 -7.044 7.858 1.00 81.31 86 PHE A CA 1
ATOM 662 C C . PHE A 1 86 ? -5.955 -7.987 8.319 1.00 81.31 86 PHE A C 1
ATOM 664 O O . PHE A 1 86 ? -6.301 -7.978 9.501 1.00 81.31 86 PHE A O 1
ATOM 671 N N . GLU A 1 87 ? -6.502 -8.817 7.431 1.00 84.12 87 GLU A N 1
ATOM 672 C CA . GLU A 1 87 ? -7.473 -9.853 7.790 1.00 84.12 87 GLU A CA 1
ATOM 673 C C . GLU A 1 87 ? -6.855 -10.928 8.682 1.00 84.12 87 GLU A C 1
ATOM 675 O O . GLU A 1 87 ? -7.472 -11.324 9.670 1.00 84.12 87 GLU A O 1
ATOM 680 N N . GLN A 1 88 ? -5.626 -11.357 8.391 1.00 78.75 88 GLN A N 1
ATOM 681 C CA . GLN A 1 88 ? -4.918 -12.355 9.196 1.00 78.75 88 GLN A CA 1
ATOM 682 C C . GLN A 1 88 ? -4.415 -11.797 10.535 1.00 78.75 88 GLN A C 1
ATOM 684 O O . GLN A 1 88 ? -4.331 -12.541 11.511 1.00 78.75 88 GLN A O 1
ATOM 689 N N . HIS A 1 89 ? -4.116 -10.496 10.607 1.00 68.12 89 HIS A N 1
ATOM 690 C CA . HIS A 1 89 ? -3.657 -9.823 11.829 1.00 68.12 89 HIS A CA 1
ATOM 691 C C . HIS A 1 89 ? -4.782 -9.257 12.718 1.00 68.12 89 HIS A C 1
ATOM 693 O O . HIS A 1 89 ? -4.495 -8.685 13.772 1.00 68.12 89 HIS A O 1
ATOM 699 N N . LYS A 1 90 ? -6.061 -9.439 12.357 1.00 58.91 90 LYS A N 1
ATOM 700 C CA . LYS A 1 90 ? -7.204 -9.210 13.260 1.00 58.91 90 LYS A CA 1
ATOM 701 C C . LYS A 1 90 ? -7.262 -10.318 14.323 1.00 58.91 90 LYS A C 1
ATOM 703 O O . LYS A 1 90 ? -7.981 -11.302 14.144 1.00 58.91 90 LYS A O 1
ATOM 708 N N . HIS A 1 91 ? -6.546 -10.169 15.436 1.00 45.53 91 HIS A N 1
ATOM 709 C CA . HIS A 1 91 ? -6.713 -11.052 16.594 1.00 45.53 91 HIS A CA 1
ATOM 710 C C . HIS A 1 91 ? -6.719 -10.312 17.930 1.00 45.53 91 HIS A C 1
ATOM 712 O O . HIS A 1 91 ? -5.971 -9.321 18.070 1.00 45.53 91 HIS A O 1
#

Radius of gyration: 12.37 Å; Cα contacts (8 Å, |Δi|>4): 130; chains: 1; bounding box: 30×26×35 Å

Foldseek 3Di:
DDCQVWEWEAEVPDPQQVVLCCLCVVVVNNPVHNYHYHYPPPDVVSVVVLCVLCVLLVHDPVQRDPRWTDDPSDIDHTNVRSSVVVVVVPD

Sequence (91 aa):
MSQEMGMLYYGQGCPHCQIVEDYLSGNGLGDNVSLQKKEVFHNRENLEELKRKANSAGIPDEFVGVPLLCEGDNCLVGEEEIINFFEQHKH

Organism: NCBI:txid933080